Protein AF-A0A946LYY3-F1 (afdb_monomer_lite)

Structure (mmCIF, N/CA/C/O backbone):
data_AF-A0A946LYY3-F1
#
_entry.id   AF-A0A946LYY3-F1
#
loop_
_atom_site.group_PDB
_atom_site.id
_atom_site.type_symbol
_atom_site.label_atom_id
_atom_site.label_alt_id
_atom_site.label_comp_id
_atom_site.label_asym_id
_atom_site.label_entity_id
_atom_site.label_seq_id
_atom_site.pdbx_PDB_ins_code
_atom_site.Cartn_x
_atom_site.Cartn_y
_atom_site.Cartn_z
_atom_site.occupancy
_atom_site.B_iso_or_equiv
_atom_site.auth_seq_id
_atom_site.auth_comp_id
_atom_site.auth_asym_id
_atom_site.auth_atom_id
_atom_site.pdbx_PDB_model_num
ATOM 1 N N . MET A 1 1 ? -11.718 39.960 28.457 1.00 35.47 1 MET A N 1
ATOM 2 C CA . MET A 1 1 ? -10.840 38.886 27.945 1.00 35.47 1 MET A CA 1
ATOM 3 C C . MET A 1 1 ? -11.657 38.067 26.953 1.00 35.47 1 MET A C 1
ATOM 5 O O . MET A 1 1 ? -12.618 37.454 27.404 1.00 35.47 1 MET A O 1
ATOM 9 N N . PRO A 1 2 ? -11.394 38.103 25.635 1.00 40.66 2 PRO A N 1
ATOM 10 C CA . PRO A 1 2 ? -12.089 37.220 24.706 1.00 40.66 2 PRO A CA 1
ATOM 11 C C . PRO A 1 2 ? -11.554 35.793 24.879 1.00 40.66 2 PRO A C 1
ATOM 13 O O . PRO A 1 2 ? -10.345 35.583 24.965 1.00 40.66 2 PRO A O 1
ATOM 16 N N . SER A 1 3 ? -12.460 34.823 24.984 1.00 42.62 3 SER A N 1
ATOM 17 C CA . SER A 1 3 ? -12.151 33.397 25.089 1.00 42.62 3 SER A CA 1
ATOM 18 C C . SER A 1 3 ? -11.377 32.931 23.855 1.00 42.62 3 SER A C 1
ATOM 20 O O . SER A 1 3 ? -11.867 33.099 22.736 1.00 42.62 3 SER A O 1
ATOM 22 N N . LEU A 1 4 ? -10.198 32.330 24.043 1.00 40.69 4 LEU A N 1
ATOM 23 C CA . LEU A 1 4 ? -9.495 31.641 22.962 1.00 40.69 4 LEU A CA 1
ATOM 24 C C . LEU A 1 4 ? -10.412 30.546 22.406 1.00 40.69 4 LEU A C 1
ATOM 26 O O . LEU A 1 4 ? -10.689 29.556 23.083 1.00 40.69 4 LEU A O 1
ATOM 30 N N . ALA A 1 5 ? -10.872 30.723 21.168 1.00 47.53 5 ALA A N 1
ATOM 31 C CA . ALA A 1 5 ? -11.429 29.634 20.389 1.00 47.53 5 ALA A CA 1
ATOM 32 C C . ALA A 1 5 ? -10.363 28.535 20.329 1.00 47.53 5 ALA A C 1
ATOM 34 O O . ALA A 1 5 ? -9.236 28.786 19.903 1.00 47.53 5 ALA A O 1
ATOM 35 N N . PHE A 1 6 ? -10.701 27.340 20.808 1.00 46.25 6 PHE A N 1
ATOM 36 C CA . PHE A 1 6 ? -9.861 26.157 20.689 1.00 46.25 6 PHE A CA 1
ATOM 37 C C . PHE A 1 6 ? -9.668 25.870 19.195 1.00 46.25 6 PHE A C 1
ATOM 39 O O . PHE A 1 6 ? -10.502 25.235 18.548 1.00 46.25 6 PHE A O 1
ATOM 46 N N . VAL A 1 7 ? -8.602 26.430 18.620 1.00 49.84 7 VAL A N 1
ATOM 47 C CA . VAL A 1 7 ? -8.178 26.190 17.244 1.00 49.84 7 VAL A CA 1
ATOM 48 C C . VAL A 1 7 ? -7.959 24.687 17.148 1.00 49.84 7 VAL A C 1
ATOM 50 O O . VAL A 1 7 ? -7.068 24.155 17.812 1.00 49.84 7 VAL A O 1
ATOM 53 N N . ARG A 1 8 ? -8.790 23.973 16.375 1.00 50.44 8 ARG A N 1
ATOM 54 C CA . ARG A 1 8 ? -8.511 22.563 16.072 1.00 50.44 8 ARG A CA 1
ATOM 55 C C . ARG A 1 8 ? -7.070 22.512 15.551 1.00 50.44 8 ARG A C 1
ATOM 57 O O . ARG A 1 8 ? -6.785 23.225 14.589 1.00 50.44 8 ARG A O 1
ATOM 64 N N . PRO A 1 9 ? -6.166 21.721 16.152 1.00 71.81 9 PRO A N 1
ATOM 65 C CA . PRO A 1 9 ? -4.792 21.649 15.678 1.00 71.81 9 PRO A CA 1
ATOM 66 C C . PRO A 1 9 ? -4.789 21.330 14.180 1.00 71.81 9 PRO A C 1
ATOM 68 O O . PRO A 1 9 ? -5.524 20.437 13.757 1.00 71.81 9 PRO A O 1
ATOM 71 N N . THR A 1 10 ? -3.983 22.033 13.379 1.00 73.88 10 THR A N 1
ATOM 72 C CA . THR A 1 10 ? -3.955 21.926 11.905 1.00 73.88 10 THR A CA 1
ATOM 73 C C . THR A 1 10 ? -3.932 20.473 11.413 1.00 73.88 10 THR A C 1
ATOM 75 O O . THR A 1 10 ? -4.631 20.118 10.469 1.00 73.88 10 THR A O 1
ATOM 78 N N . ARG A 1 11 ? -3.208 19.595 12.121 1.00 71.44 11 ARG A N 1
ATOM 79 C CA . ARG A 1 11 ? -3.142 18.149 11.855 1.00 71.44 11 ARG A CA 1
ATOM 80 C C . ARG A 1 11 ? -4.513 17.458 11.903 1.00 71.44 11 ARG A C 1
ATOM 82 O O . ARG A 1 11 ? -4.824 16.671 11.018 1.00 71.44 11 ARG A O 1
ATOM 89 N N . ARG A 1 12 ? -5.34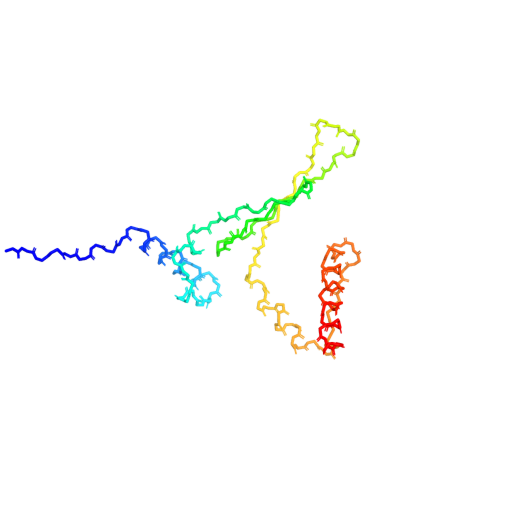7 17.768 12.897 1.00 78.12 12 ARG A N 1
ATOM 90 C CA . ARG A 1 12 ? -6.685 17.172 13.055 1.00 78.12 12 ARG A CA 1
ATOM 91 C C . ARG A 1 12 ? -7.631 17.609 11.939 1.00 78.12 12 ARG A C 1
ATOM 93 O O . ARG A 1 12 ? -8.433 16.810 11.471 1.00 78.12 12 ARG A O 1
ATOM 100 N N . TYR A 1 13 ? -7.532 18.867 11.510 1.00 80.56 13 TYR A N 1
ATOM 101 C CA . TYR A 1 13 ? -8.321 19.378 10.388 1.00 80.56 13 TYR A CA 1
ATOM 102 C C . TYR A 1 13 ? -7.994 18.629 9.089 1.00 80.56 13 TYR A C 1
ATOM 104 O O . TYR A 1 13 ? -8.900 18.108 8.449 1.00 80.56 13 TYR A O 1
ATOM 112 N N . ILE A 1 14 ? -6.704 18.487 8.762 1.00 80.19 14 ILE A N 1
ATOM 113 C CA . ILE A 1 14 ? -6.265 17.766 7.557 1.00 80.19 14 ILE A CA 1
ATOM 114 C C . ILE A 1 14 ? -6.676 16.287 7.628 1.00 80.19 14 ILE A C 1
ATOM 116 O O . ILE A 1 14 ? -7.175 15.748 6.644 1.00 80.19 14 ILE A O 1
ATOM 120 N N . ALA A 1 15 ? -6.530 15.635 8.789 1.00 83.06 15 ALA A N 1
ATOM 121 C CA . ALA A 1 15 ? -6.949 14.242 8.962 1.00 83.06 15 ALA A CA 1
ATOM 122 C C . ALA A 1 15 ? -8.453 14.069 8.704 1.00 83.06 15 ALA A C 1
ATOM 124 O O . ALA A 1 15 ? -8.856 13.109 8.050 1.00 83.06 15 ALA A O 1
ATOM 125 N N . GLN A 1 16 ? -9.273 15.022 9.158 1.00 85.06 16 GLN A N 1
ATOM 126 C CA . GLN A 1 16 ? -10.708 15.003 8.896 1.00 85.06 16 GLN A CA 1
ATOM 127 C C . GLN A 1 16 ? -11.024 15.152 7.406 1.00 85.06 16 GLN A C 1
ATOM 129 O O . GLN A 1 16 ? -11.806 14.369 6.883 1.00 85.06 16 GLN A O 1
ATOM 134 N N . THR A 1 17 ? -10.361 16.073 6.702 1.00 84.94 17 THR A N 1
ATOM 135 C CA . THR A 1 17 ? -10.520 16.215 5.247 1.00 84.94 17 THR A CA 1
ATOM 136 C C . THR A 1 17 ? -10.190 14.916 4.508 1.00 84.94 17 THR A C 1
ATOM 138 O O . THR A 1 17 ? -10.897 14.545 3.575 1.00 84.94 17 THR A O 1
ATOM 141 N N . VAL A 1 18 ? -9.148 14.189 4.930 1.00 82.88 18 VAL A N 1
ATOM 142 C CA . VAL A 1 18 ? -8.813 12.885 4.334 1.00 82.88 18 VAL A CA 1
ATOM 143 C C . VAL A 1 18 ? -9.896 11.840 4.621 1.00 82.88 18 VAL A C 1
ATOM 145 O O . VAL A 1 18 ? -10.284 11.121 3.703 1.00 82.88 18 VAL A O 1
ATOM 148 N N . ARG A 1 19 ? -10.428 11.776 5.851 1.00 86.00 19 ARG A N 1
ATOM 149 C CA . ARG A 1 19 ? -11.555 10.882 6.185 1.00 86.00 19 ARG A CA 1
ATOM 150 C C . ARG A 1 19 ? -12.769 11.165 5.315 1.00 86.00 19 ARG A C 1
ATOM 152 O O . ARG A 1 19 ? -13.350 10.228 4.780 1.00 86.00 19 ARG A O 1
ATOM 159 N N . ASP A 1 20 ? -13.135 12.433 5.175 1.00 87.44 20 ASP A N 1
ATOM 160 C CA . ASP A 1 20 ? -14.318 12.846 4.423 1.00 87.44 20 ASP A CA 1
ATOM 161 C C . ASP A 1 20 ? -14.154 12.520 2.926 1.00 87.44 20 ASP A C 1
ATOM 163 O O . ASP A 1 20 ? -15.074 11.988 2.308 1.00 87.44 20 ASP A O 1
ATOM 167 N N . ASN A 1 21 ? -12.958 12.730 2.363 1.00 83.69 21 ASN A N 1
ATOM 168 C CA . ASN A 1 21 ? -12.647 12.371 0.975 1.00 83.69 21 ASN A CA 1
ATOM 169 C C . ASN A 1 21 ? -12.668 10.858 0.720 1.00 83.69 21 ASN A C 1
ATOM 171 O O . ASN A 1 21 ? -13.169 10.427 -0.318 1.00 83.69 21 ASN A O 1
ATOM 175 N N . LEU A 1 22 ? -12.122 10.054 1.639 1.00 79.38 22 LEU A N 1
ATOM 176 C CA . LEU A 1 22 ? -12.128 8.593 1.515 1.00 79.38 22 LEU A CA 1
ATOM 177 C C . LEU A 1 22 ? -13.539 8.028 1.710 1.00 79.38 22 LEU A C 1
ATOM 179 O O . LEU A 1 22 ? -13.967 7.208 0.904 1.00 79.38 22 LEU A O 1
ATOM 183 N N . ARG A 1 23 ? -14.294 8.534 2.699 1.00 83.50 23 ARG A N 1
ATOM 184 C CA . ARG A 1 23 ? -15.730 8.246 2.874 1.00 83.50 23 ARG A CA 1
ATOM 185 C C . ARG A 1 23 ? -16.508 8.526 1.592 1.00 83.50 23 ARG A C 1
ATOM 187 O O . ARG A 1 23 ? -17.345 7.720 1.209 1.00 83.50 23 ARG A O 1
ATOM 194 N N . ALA A 1 24 ? -16.230 9.648 0.928 1.00 82.69 24 ALA A N 1
ATOM 195 C CA . ALA A 1 24 ? -16.887 10.004 -0.325 1.00 82.69 24 ALA A CA 1
ATOM 196 C C . ALA A 1 24 ? -16.498 9.087 -1.500 1.00 82.69 24 ALA A C 1
ATOM 198 O O . ALA A 1 24 ? -17.340 8.838 -2.356 1.00 82.69 24 ALA A O 1
ATOM 199 N N . HIS A 1 25 ? -15.258 8.586 -1.543 1.00 74.62 25 HIS A N 1
ATOM 200 C CA . HIS A 1 25 ? -14.790 7.697 -2.615 1.00 74.62 25 HIS A CA 1
ATOM 201 C C . HIS A 1 25 ? -15.319 6.267 -2.482 1.00 74.62 25 HIS A C 1
ATOM 203 O O . HIS A 1 25 ? -15.814 5.710 -3.453 1.00 74.62 25 HIS A O 1
ATOM 209 N N . ASN A 1 26 ? -15.243 5.674 -1.288 1.00 74.19 26 ASN A N 1
ATOM 210 C CA . ASN A 1 26 ? -15.504 4.240 -1.109 1.00 74.19 26 ASN A CA 1
ATOM 211 C C . ASN A 1 26 ? -16.609 3.906 -0.095 1.00 74.19 26 ASN A C 1
ATOM 213 O O . ASN A 1 26 ? -16.905 2.735 0.126 1.00 74.19 26 ASN A O 1
ATOM 217 N N . GLY A 1 27 ? -17.227 4.910 0.534 1.00 78.56 27 GLY A N 1
ATOM 218 C CA . GLY A 1 27 ? -18.362 4.725 1.442 1.00 78.56 27 GLY A CA 1
ATOM 219 C C . GLY A 1 27 ? -18.026 4.141 2.819 1.00 78.56 27 GLY A C 1
ATOM 220 O O . GLY A 1 27 ? -18.943 3.878 3.597 1.00 78.56 27 GLY A O 1
ATOM 221 N N . HIS A 1 28 ? -16.751 3.929 3.160 1.00 79.69 28 HIS A N 1
ATOM 222 C CA . HIS A 1 28 ? -16.364 3.318 4.435 1.00 79.69 28 HIS A CA 1
ATOM 223 C C . HIS A 1 28 ? -16.194 4.330 5.572 1.00 79.69 28 HIS A C 1
ATOM 225 O O . HIS A 1 28 ? -15.760 5.463 5.371 1.00 79.69 28 HIS A O 1
ATOM 231 N N . ASP A 1 29 ? -16.496 3.904 6.804 1.00 82.69 29 ASP A N 1
ATOM 232 C CA . ASP A 1 29 ? -16.313 4.736 7.993 1.00 82.69 29 ASP A CA 1
ATOM 233 C C . ASP A 1 29 ? -14.869 4.693 8.520 1.00 82.69 29 ASP A C 1
ATOM 235 O O . ASP A 1 29 ? -14.346 3.639 8.895 1.00 82.69 29 ASP A O 1
ATOM 239 N N . TYR A 1 30 ? -14.255 5.876 8.605 1.00 82.31 30 TYR A N 1
ATOM 240 C CA . TYR A 1 30 ? -12.889 6.075 9.073 1.00 82.31 30 TYR A CA 1
ATOM 241 C C . TYR A 1 30 ? -12.772 6.736 10.460 1.00 82.31 30 TYR A C 1
ATOM 243 O O . TYR A 1 30 ? -11.669 7.112 10.863 1.00 82.31 30 TYR A O 1
ATOM 251 N N . GLU A 1 31 ? -13.871 6.885 11.213 1.00 83.88 31 GLU A N 1
ATOM 252 C CA . GLU A 1 31 ? -13.859 7.616 12.497 1.00 83.88 31 GLU A CA 1
ATOM 253 C C . GLU A 1 31 ? -12.962 6.954 13.549 1.00 83.88 31 GLU A C 1
ATOM 255 O O . GLU A 1 31 ? -12.291 7.629 14.326 1.00 83.88 31 GLU A O 1
ATOM 260 N N . LYS A 1 32 ? -12.923 5.618 13.546 1.00 82.94 32 LYS A N 1
ATOM 261 C CA . LYS A 1 32 ? -12.157 4.824 14.514 1.00 82.94 32 LYS A CA 1
ATOM 262 C C . LYS A 1 32 ? -10.639 4.864 14.300 1.00 82.94 32 LYS A C 1
ATOM 264 O O . LYS A 1 32 ? -9.906 4.437 15.187 1.00 82.94 32 LYS A O 1
ATOM 269 N N . TYR A 1 33 ? -10.168 5.321 13.138 1.00 80.75 33 TYR A N 1
ATOM 270 C CA . TYR A 1 33 ? -8.741 5.335 12.807 1.00 80.75 33 TYR A CA 1
ATOM 271 C C . TYR A 1 33 ? -8.079 6.619 13.296 1.00 80.75 33 TYR A C 1
ATOM 273 O O . TYR A 1 33 ? -8.666 7.706 13.264 1.00 80.75 33 TYR A O 1
ATOM 281 N N . SER A 1 34 ? -6.831 6.508 13.741 1.00 82.44 34 SER A N 1
ATOM 282 C CA . SER A 1 34 ? -6.099 7.626 14.328 1.00 82.44 34 SER A CA 1
ATOM 283 C C . SER A 1 34 ? -5.776 8.716 13.300 1.00 82.44 34 SER A C 1
ATOM 285 O O . SER A 1 34 ? -5.581 8.455 12.113 1.00 82.44 34 SER A O 1
ATOM 287 N N . ASP A 1 35 ? -5.625 9.965 13.759 1.00 81.56 35 ASP A N 1
ATOM 288 C CA . ASP A 1 35 ? -5.180 11.074 12.895 1.00 81.56 35 ASP A CA 1
ATOM 289 C C . ASP A 1 35 ? -3.797 10.800 12.266 1.00 81.56 35 ASP A C 1
ATOM 291 O O . ASP A 1 35 ? -3.447 11.396 11.252 1.00 81.56 35 ASP A O 1
ATOM 295 N N . ALA A 1 36 ? -2.985 9.918 12.861 1.00 77.00 36 ALA A N 1
ATOM 296 C CA . ALA A 1 36 ? -1.705 9.507 12.298 1.00 77.00 36 ALA A CA 1
ATOM 297 C C . ALA A 1 36 ? -1.851 8.515 11.141 1.00 77.00 36 ALA A C 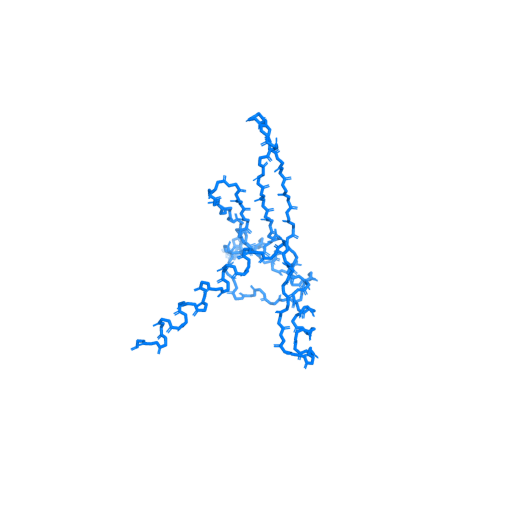1
ATOM 299 O O . ALA A 1 36 ? -1.131 8.662 10.162 1.00 77.00 36 ALA A O 1
ATOM 300 N N . GLU A 1 37 ? -2.788 7.571 11.207 1.00 73.56 37 GLU A N 1
ATOM 301 C CA . GLU A 1 37 ? -3.055 6.613 10.122 1.00 73.56 37 GLU A CA 1
ATOM 302 C C . GLU A 1 37 ? -3.749 7.269 8.924 1.00 73.56 37 GLU A C 1
ATOM 304 O O . GLU A 1 37 ? -3.493 6.896 7.781 1.00 73.56 37 GLU A O 1
ATOM 309 N N . MET A 1 38 ? -4.585 8.285 9.170 1.00 81.31 38 MET A N 1
ATOM 310 C CA . MET A 1 38 ? -5.242 9.039 8.095 1.00 81.31 38 MET A CA 1
ATOM 311 C C . MET A 1 38 ? -4.271 9.914 7.300 1.00 81.31 38 MET A C 1
ATOM 313 O O . MET A 1 38 ? -4.514 10.207 6.135 1.00 81.31 38 MET A O 1
ATOM 317 N N . LEU A 1 39 ? -3.185 10.363 7.930 1.00 74.19 39 LEU A N 1
ATOM 318 C CA . LEU A 1 39 ? -2.207 11.268 7.318 1.00 74.19 39 LEU A CA 1
ATOM 319 C C . LEU A 1 39 ? -0.922 10.564 6.892 1.00 74.19 39 LEU A C 1
ATOM 321 O O . LEU A 1 39 ? -0.215 11.039 6.005 1.00 74.19 39 LEU A O 1
ATOM 325 N N . GLY A 1 40 ? -0.579 9.483 7.582 1.00 66.31 40 GLY A N 1
ATOM 326 C CA . GLY A 1 40 ? 0.664 8.762 7.410 1.00 66.31 40 GLY A CA 1
ATOM 327 C C . GLY A 1 40 ? 0.602 7.851 6.199 1.00 66.31 40 GLY A C 1
ATOM 328 O O . GLY A 1 40 ? -0.319 7.052 6.045 1.00 66.31 40 GLY A O 1
ATOM 329 N N . SER A 1 41 ? 1.637 7.940 5.373 1.00 65.50 41 SER A N 1
ATOM 330 C CA . SER A 1 41 ? 1.979 6.883 4.438 1.00 65.50 41 SER A CA 1
ATOM 331 C C . SER A 1 41 ? 3.376 6.393 4.797 1.00 65.50 41 SER A C 1
ATOM 333 O O . SER A 1 41 ? 4.329 7.173 4.799 1.00 65.50 41 SER A O 1
ATOM 335 N N . ILE A 1 42 ? 3.481 5.131 5.201 1.00 69.56 42 ILE A N 1
ATOM 336 C CA . ILE A 1 42 ? 4.732 4.506 5.633 1.00 69.56 42 ILE A CA 1
ATOM 337 C C . ILE A 1 42 ? 5.208 3.612 4.498 1.00 69.56 42 ILE A C 1
ATOM 339 O O . ILE A 1 42 ? 4.491 2.712 4.074 1.00 69.56 42 ILE A O 1
ATOM 343 N N . LEU A 1 43 ? 6.422 3.846 4.006 1.00 73.75 43 LEU A N 1
ATOM 344 C CA . LEU A 1 43 ? 7.031 2.983 3.003 1.00 73.75 43 LEU A CA 1
ATOM 345 C C . LEU A 1 43 ? 7.753 1.825 3.696 1.00 73.75 43 LEU A C 1
ATOM 347 O O . LEU A 1 43 ? 8.780 2.025 4.346 1.00 73.75 43 LEU A O 1
ATOM 351 N N . TYR A 1 44 ? 7.233 0.615 3.531 1.00 75.88 44 TYR A N 1
ATOM 352 C CA . TYR A 1 44 ? 7.906 -0.604 3.955 1.00 75.88 44 TYR A CA 1
ATOM 353 C C . TYR A 1 44 ? 8.762 -1.120 2.806 1.00 75.88 44 TYR A C 1
ATOM 355 O O . TYR A 1 44 ? 8.246 -1.405 1.726 1.00 75.88 44 TYR A O 1
ATOM 363 N N . ASN A 1 45 ? 10.067 -1.240 3.041 1.00 78.69 45 ASN A N 1
ATOM 364 C CA . ASN A 1 45 ? 11.005 -1.814 2.084 1.00 78.69 45 ASN A CA 1
ATOM 365 C C . ASN A 1 45 ? 11.311 -3.253 2.487 1.00 78.69 45 ASN A C 1
ATOM 367 O O . ASN A 1 45 ? 11.806 -3.505 3.586 1.00 78.69 45 ASN A O 1
ATOM 371 N N . LEU A 1 46 ? 11.033 -4.182 1.581 1.00 76.75 46 LEU A N 1
ATOM 372 C CA . LEU A 1 46 ? 11.401 -5.579 1.698 1.00 76.75 46 LEU A CA 1
ATOM 373 C C . LEU A 1 46 ? 12.507 -5.865 0.680 1.00 76.75 46 LEU A C 1
ATOM 375 O O . LEU A 1 46 ? 12.297 -5.874 -0.536 1.00 76.75 46 LEU A O 1
ATOM 379 N N . PHE A 1 47 ? 13.711 -6.087 1.197 1.00 73.44 47 PHE A N 1
ATOM 380 C CA . PHE A 1 47 ? 14.842 -6.538 0.395 1.00 73.44 47 PHE A CA 1
ATOM 381 C C . PHE A 1 47 ? 14.482 -7.860 -0.316 1.00 73.44 47 PHE A C 1
ATOM 383 O O . PHE A 1 47 ? 13.883 -8.742 0.295 1.00 73.44 47 PHE A O 1
ATOM 390 N N . LEU A 1 48 ? 14.805 -8.066 -1.600 1.00 58.97 48 LEU A N 1
ATOM 391 C CA . LEU A 1 48 ? 15.695 -7.275 -2.470 1.00 58.97 48 LEU A CA 1
ATOM 392 C C . LEU A 1 48 ? 15.044 -6.150 -3.275 1.00 58.97 48 LEU A C 1
ATOM 394 O O . LEU A 1 48 ? 15.717 -5.169 -3.549 1.00 58.97 48 LEU A O 1
ATOM 398 N N . ASN A 1 49 ? 13.782 -6.281 -3.676 1.00 78.88 49 ASN A N 1
ATOM 399 C CA . ASN A 1 49 ? 13.234 -5.455 -4.752 1.00 78.88 49 ASN A CA 1
ATOM 400 C C . ASN A 1 49 ? 11.735 -5.161 -4.596 1.00 78.88 49 ASN A C 1
ATOM 402 O O . ASN A 1 49 ? 11.007 -5.125 -5.590 1.00 78.88 49 ASN A O 1
ATOM 406 N N . PHE A 1 50 ? 11.237 -5.011 -3.373 1.00 78.00 50 PHE A N 1
ATOM 407 C CA . PHE A 1 50 ? 9.812 -4.812 -3.133 1.00 78.00 50 PHE A CA 1
ATOM 408 C C . PHE A 1 50 ? 9.585 -3.706 -2.109 1.00 78.00 50 PHE A C 1
ATOM 410 O O . PHE A 1 50 ? 10.150 -3.742 -1.019 1.00 78.00 50 PHE A O 1
ATOM 417 N N . SER A 1 51 ? 8.726 -2.747 -2.440 1.00 80.12 51 SER A N 1
ATOM 418 C CA . SER A 1 51 ? 8.320 -1.700 -1.506 1.00 80.12 51 SER A CA 1
ATOM 419 C C . SER A 1 51 ? 6.814 -1.515 -1.536 1.00 80.12 51 SER A C 1
ATOM 421 O O . SER A 1 51 ? 6.214 -1.421 -2.603 1.00 80.12 51 SER A O 1
ATOM 423 N N . VAL A 1 52 ? 6.198 -1.419 -0.365 1.00 80.75 52 VAL A N 1
ATOM 424 C CA . VAL A 1 52 ? 4.759 -1.188 -0.230 1.00 80.75 52 VAL A CA 1
ATOM 425 C C . VAL A 1 52 ? 4.505 0.042 0.624 1.00 80.75 52 VAL A C 1
ATOM 427 O O . VAL A 1 52 ? 5.091 0.209 1.694 1.00 80.75 52 VAL A O 1
ATOM 430 N N . TRP A 1 53 ? 3.627 0.917 0.145 1.00 73.81 53 TRP A N 1
ATOM 431 C CA . TRP A 1 53 ? 3.123 2.034 0.933 1.00 73.81 53 TRP A CA 1
ATOM 432 C C . TRP A 1 53 ? 1.984 1.557 1.825 1.00 73.81 53 TRP A C 1
ATOM 434 O O . TRP A 1 53 ? 0.883 1.316 1.343 1.00 73.81 53 TRP A O 1
ATOM 444 N N . GLY A 1 54 ? 2.229 1.455 3.126 1.00 69.50 54 GLY A N 1
ATOM 445 C CA . GLY A 1 54 ? 1.172 1.325 4.121 1.00 69.50 54 GLY A CA 1
ATOM 446 C C . GLY A 1 54 ? 0.504 2.672 4.397 1.00 69.50 54 GLY A C 1
ATOM 447 O O . GLY A 1 54 ? 1.157 3.714 4.385 1.00 69.50 54 GLY A O 1
ATOM 448 N N . GLY A 1 55 ? -0.801 2.656 4.648 1.00 68.75 55 GLY A N 1
ATOM 449 C CA . GLY A 1 55 ? -1.599 3.844 4.951 1.00 68.75 55 GLY A CA 1
ATOM 450 C C . GLY A 1 55 ? -3.014 3.732 4.389 1.00 68.75 55 GLY A C 1
ATOM 451 O O . GLY A 1 55 ? -3.305 2.831 3.609 1.00 68.75 55 GLY A O 1
ATOM 452 N N . MET A 1 56 ? -3.888 4.659 4.787 1.00 67.31 56 MET A N 1
ATOM 453 C CA . MET A 1 56 ? -5.305 4.683 4.374 1.00 67.31 56 MET A CA 1
ATOM 454 C C . MET A 1 56 ? -5.536 5.386 3.025 1.00 67.31 56 MET A C 1
ATOM 456 O O . MET A 1 56 ? -6.648 5.419 2.509 1.00 67.31 56 MET A O 1
ATOM 460 N N . THR A 1 57 ? -4.482 5.974 2.464 1.00 64.00 57 THR A N 1
ATOM 461 C CA . THR A 1 57 ? -4.456 6.559 1.119 1.00 64.00 57 THR A CA 1
ATOM 462 C C . THR A 1 57 ? -3.992 5.503 0.108 1.00 64.00 57 THR A C 1
ATOM 464 O O . THR A 1 57 ? -3.471 4.473 0.533 1.00 64.00 57 THR A O 1
ATOM 467 N N . PRO A 1 58 ? -4.178 5.704 -1.213 1.00 65.00 58 PRO A N 1
ATOM 468 C CA . PRO A 1 58 ? -4.053 4.629 -2.194 1.00 65.00 58 PRO A CA 1
ATOM 469 C C . PRO A 1 58 ? -2.725 3.874 -2.071 1.00 65.00 58 PRO A C 1
ATOM 471 O O . PRO A 1 58 ? -1.655 4.420 -2.366 1.00 65.00 58 PRO A O 1
ATOM 474 N N . THR A 1 59 ? -2.807 2.616 -1.635 1.00 67.88 59 THR A N 1
ATOM 475 C CA . THR A 1 59 ? -1.657 1.744 -1.402 1.00 67.88 59 THR A CA 1
ATOM 476 C C . THR A 1 59 ? -0.980 1.474 -2.738 1.00 67.88 59 THR A C 1
ATOM 478 O O . THR A 1 59 ? -1.547 0.857 -3.641 1.00 67.8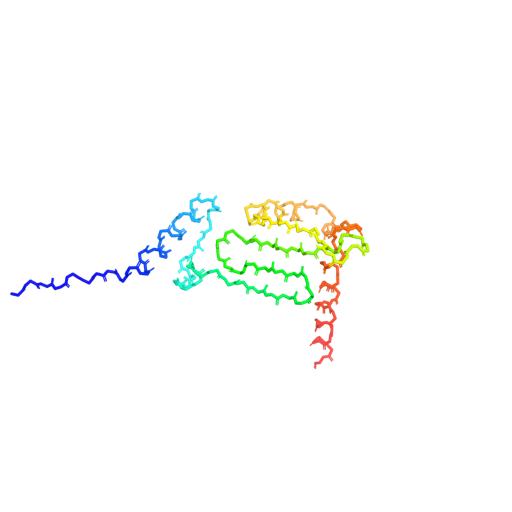8 59 THR A O 1
ATOM 481 N N . ARG A 1 60 ? 0.246 1.977 -2.884 1.00 77.50 60 ARG A N 1
ATOM 482 C CA . ARG A 1 60 ? 1.098 1.690 -4.037 1.00 77.50 60 ARG A CA 1
ATOM 483 C C . ARG A 1 60 ? 2.074 0.587 -3.678 1.00 77.50 60 ARG A C 1
ATOM 485 O O . ARG A 1 60 ? 2.659 0.598 -2.595 1.00 77.50 60 ARG A O 1
ATOM 492 N N . VAL A 1 61 ? 2.278 -0.324 -4.613 1.00 82.50 61 VAL A N 1
ATOM 493 C CA . VAL A 1 61 ? 3.298 -1.361 -4.523 1.00 82.50 61 VAL A CA 1
ATOM 494 C C . VAL A 1 61 ? 4.296 -1.138 -5.643 1.00 82.50 61 VAL A C 1
ATOM 496 O O . VAL A 1 61 ? 3.919 -0.974 -6.802 1.00 82.50 61 VAL A O 1
ATOM 499 N N . TYR A 1 62 ? 5.571 -1.133 -5.289 1.00 85.56 62 TYR A N 1
ATOM 500 C CA . TYR A 1 62 ? 6.684 -1.055 -6.216 1.00 85.56 62 TYR A CA 1
ATOM 501 C C . TYR A 1 62 ? 7.439 -2.371 -6.212 1.00 85.56 62 TYR A C 1
ATOM 503 O O . TYR A 1 62 ? 7.736 -2.925 -5.150 1.00 85.56 62 TYR A O 1
ATOM 511 N N . ARG A 1 63 ? 7.780 -2.851 -7.406 1.00 87.75 63 ARG A N 1
ATOM 512 C CA . ARG A 1 63 ? 8.641 -4.015 -7.577 1.00 87.75 63 ARG A CA 1
ATOM 513 C C . ARG A 1 63 ? 9.715 -3.723 -8.60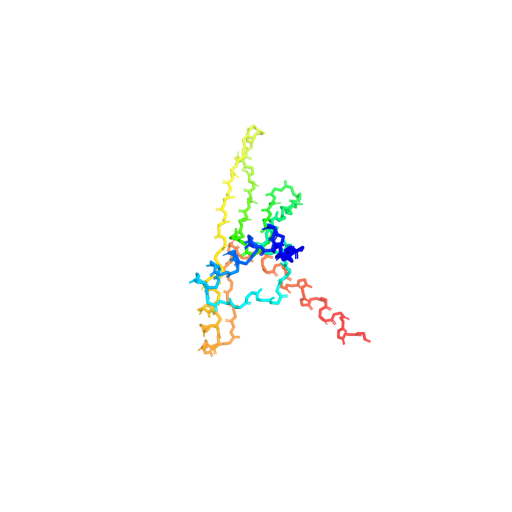9 1.00 87.75 63 ARG A C 1
ATOM 515 O O . ARG A 1 63 ? 9.400 -3.285 -9.711 1.00 87.75 63 ARG A O 1
ATOM 522 N N . TRP A 1 64 ? 10.965 -4.019 -8.276 1.00 87.44 64 TRP A N 1
ATOM 523 C CA . TRP A 1 64 ? 12.076 -3.961 -9.224 1.00 87.44 64 TRP A CA 1
ATOM 524 C C . TRP A 1 64 ? 12.427 -5.374 -9.697 1.00 87.44 64 TRP A C 1
ATOM 526 O O . TRP A 1 64 ? 12.563 -6.316 -8.917 1.00 87.44 64 TRP A O 1
ATOM 536 N N . ARG A 1 65 ? 12.546 -5.567 -11.004 1.00 88.44 65 ARG A N 1
ATOM 537 C CA . ARG A 1 65 ? 12.948 -6.846 -11.592 1.00 88.44 65 ARG A CA 1
ATOM 538 C C . ARG A 1 65 ? 14.247 -6.656 -12.359 1.00 88.44 65 ARG A C 1
ATOM 540 O O . ARG A 1 65 ? 14.373 -5.650 -13.054 1.00 88.44 65 ARG A O 1
ATOM 547 N N . PRO A 1 66 ? 15.186 -7.611 -12.297 1.00 88.62 66 PRO A N 1
ATOM 548 C CA . PRO A 1 66 ? 16.348 -7.592 -13.175 1.00 88.62 66 PRO A CA 1
ATOM 549 C C . PRO A 1 66 ? 15.925 -7.504 -14.646 1.00 88.62 66 PRO A C 1
ATOM 551 O O . PRO A 1 66 ? 15.007 -8.217 -15.068 1.00 88.62 66 PRO A O 1
ATOM 554 N N . ASN A 1 67 ? 16.598 -6.658 -15.427 1.00 88.56 67 ASN A N 1
ATOM 555 C CA . ASN A 1 67 ? 16.401 -6.596 -16.872 1.00 88.56 67 ASN A CA 1
ATOM 556 C C . ASN A 1 67 ? 17.304 -7.626 -17.573 1.00 88.56 67 ASN A C 1
ATOM 558 O O . ASN A 1 67 ? 18.339 -7.318 -18.164 1.00 88.56 67 ASN A O 1
ATOM 562 N N . GLY A 1 68 ? 16.945 -8.903 -17.440 1.00 87.94 68 GLY A N 1
ATOM 563 C CA . GLY A 1 68 ? 17.775 -9.999 -17.937 1.00 87.94 68 GLY A CA 1
ATOM 564 C C . GLY A 1 68 ? 19.116 -10.077 -17.199 1.00 87.94 68 GLY A C 1
ATOM 565 O O . GLY A 1 68 ? 19.141 -10.232 -15.980 1.00 87.94 68 GLY A O 1
ATOM 566 N N . ARG A 1 69 ? 20.228 -10.027 -17.945 1.00 89.00 69 ARG A N 1
ATOM 567 C CA . ARG A 1 69 ? 21.603 -10.051 -17.402 1.00 89.00 69 ARG A CA 1
ATOM 568 C C . ARG A 1 69 ? 22.267 -8.674 -17.375 1.00 89.00 69 ARG A C 1
ATOM 570 O O . ARG A 1 69 ? 23.449 -8.596 -17.050 1.00 89.00 69 ARG A O 1
ATOM 577 N N . ASP A 1 70 ? 21.544 -7.631 -17.765 1.00 91.81 70 ASP A N 1
ATOM 578 C CA . ASP A 1 70 ? 22.053 -6.271 -17.697 1.00 91.81 70 ASP A CA 1
ATOM 579 C C . ASP A 1 70 ? 22.124 -5.836 -16.229 1.00 91.81 70 ASP A C 1
ATOM 581 O O . ASP A 1 70 ? 21.118 -5.845 -15.519 1.00 91.81 70 ASP A O 1
ATOM 585 N N . VAL A 1 71 ? 23.333 -5.528 -15.763 1.00 88.38 71 VAL A N 1
ATOM 586 C CA . VAL A 1 71 ? 23.590 -5.109 -14.378 1.00 88.38 71 VAL A CA 1
ATOM 587 C C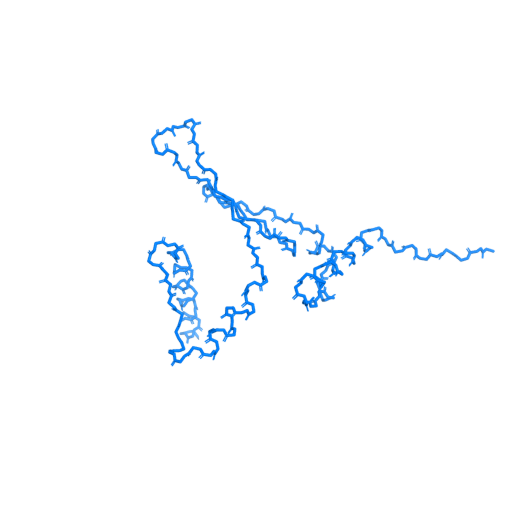 . VAL A 1 71 ? 23.322 -3.621 -14.170 1.00 88.38 71 VAL A C 1
ATOM 589 O O . VAL A 1 71 ? 23.177 -3.192 -13.027 1.00 88.38 71 VAL A O 1
ATOM 592 N N . ASP A 1 72 ? 23.216 -2.857 -15.259 1.00 92.81 72 ASP A N 1
ATOM 593 C CA . ASP A 1 72 ? 23.023 -1.411 -15.231 1.00 92.81 72 ASP A CA 1
ATOM 594 C C . ASP A 1 72 ? 21.538 -1.018 -15.337 1.00 92.81 72 ASP A C 1
ATOM 596 O O . ASP A 1 72 ? 21.204 0.168 -15.271 1.00 92.81 72 ASP A O 1
ATOM 600 N N . SER A 1 73 ? 20.617 -1.986 -15.472 1.00 91.56 73 SER A N 1
ATOM 601 C CA . SER A 1 73 ? 19.184 -1.696 -15.588 1.00 91.56 73 SER A CA 1
ATOM 602 C C . SER A 1 73 ? 18.249 -2.680 -14.870 1.00 91.56 73 SER A C 1
ATOM 604 O O . SER A 1 73 ? 18.526 -3.863 -14.671 1.00 91.56 73 SER A O 1
ATOM 606 N N . ALA A 1 74 ? 17.082 -2.163 -14.477 1.00 89.31 74 ALA A N 1
ATOM 607 C CA . ALA A 1 74 ? 15.994 -2.918 -13.866 1.00 89.31 74 ALA A CA 1
ATOM 608 C C . ALA A 1 74 ? 14.639 -2.420 -14.388 1.00 89.31 74 ALA A C 1
ATOM 610 O O . ALA A 1 74 ? 14.475 -1.246 -14.721 1.00 89.31 74 ALA A O 1
ATOM 611 N N . ILE A 1 75 ? 13.654 -3.313 -14.430 1.00 88.50 75 ILE A N 1
ATOM 612 C CA . ILE A 1 75 ? 12.263 -2.993 -14.757 1.00 88.50 75 ILE A CA 1
ATOM 613 C C . ILE A 1 75 ? 11.548 -2.630 -13.457 1.00 88.50 75 ILE A C 1
ATOM 615 O O . ILE A 1 75 ? 11.531 -3.432 -12.523 1.00 88.50 75 ILE A O 1
ATOM 619 N N . MET A 1 76 ? 10.948 -1.441 -13.398 1.00 88.00 76 MET A N 1
ATOM 620 C CA . MET A 1 76 ? 10.139 -1.002 -12.261 1.00 88.00 76 MET A CA 1
ATOM 621 C C . MET A 1 76 ? 8.653 -1.164 -12.580 1.00 88.00 76 MET A C 1
ATOM 623 O O . MET A 1 76 ? 8.131 -0.533 -13.496 1.00 88.00 76 MET A O 1
ATOM 627 N N . GLU A 1 77 ? 7.971 -1.993 -11.802 1.00 87.06 77 GLU A N 1
ATOM 628 C CA . GLU A 1 77 ? 6.523 -2.165 -11.859 1.00 87.06 77 GLU A CA 1
ATOM 629 C C . GLU A 1 77 ? 5.867 -1.363 -10.732 1.00 87.06 77 GLU A C 1
ATOM 631 O O . GLU A 1 77 ? 6.345 -1.357 -9.592 1.00 87.06 77 GLU A O 1
ATOM 636 N N . ILE A 1 78 ? 4.765 -0.690 -11.061 1.00 83.50 78 ILE A N 1
ATOM 637 C CA . ILE A 1 78 ? 3.960 0.087 -10.121 1.00 83.50 78 ILE A CA 1
ATOM 638 C C . ILE A 1 78 ? 2.551 -0.487 -10.138 1.00 83.50 78 ILE A C 1
ATOM 640 O O . ILE A 1 78 ? 1.859 -0.407 -11.151 1.00 83.50 78 ILE A O 1
ATOM 644 N N . TYR A 1 79 ? 2.123 -1.030 -9.005 1.00 81.00 79 TYR A N 1
ATOM 645 C CA . TYR A 1 79 ? 0.744 -1.443 -8.792 1.00 81.00 79 TYR A CA 1
ATOM 646 C C . TYR A 1 79 ? 0.049 -0.399 -7.928 1.00 81.00 79 TYR A C 1
ATOM 648 O O . TYR A 1 79 ? 0.537 -0.030 -6.858 1.00 81.00 79 TYR A O 1
ATOM 656 N N . GLN A 1 80 ? -1.097 0.075 -8.397 1.00 76.12 80 GLN A N 1
ATOM 657 C CA . GLN A 1 80 ? -2.017 0.880 -7.611 1.00 76.12 80 GLN A CA 1
ATOM 658 C C . GLN A 1 80 ? -3.099 -0.074 -7.114 1.00 76.12 80 GLN A C 1
ATOM 660 O O . GLN A 1 80 ? -3.863 -0.588 -7.924 1.00 76.12 80 GLN A O 1
ATOM 665 N N . LEU A 1 81 ? -3.118 -0.360 -5.813 1.00 70.06 81 LEU A N 1
ATOM 666 C CA . LEU A 1 81 ? -4.146 -1.218 -5.236 1.00 70.06 81 LEU A CA 1
ATOM 667 C C . LEU A 1 81 ? -5.366 -0.361 -4.904 1.00 70.06 81 LEU A C 1
ATOM 669 O O . LEU A 1 81 ? -5.260 0.615 -4.153 1.00 70.06 81 LEU A O 1
ATOM 673 N N . ASP A 1 82 ? -6.504 -0.711 -5.493 1.00 66.88 82 ASP A N 1
ATOM 674 C CA . ASP A 1 82 ? -7.805 -0.146 -5.183 1.00 66.88 82 ASP A CA 1
ATOM 675 C C . ASP A 1 82 ? -8.521 -1.031 -4.154 1.00 66.88 82 ASP A C 1
ATOM 677 O O . ASP A 1 82 ? -8.750 -2.222 -4.340 1.00 66.88 82 ASP A O 1
ATOM 681 N N . MET A 1 83 ? -8.897 -0.441 -3.022 1.00 61.94 83 MET A N 1
ATOM 682 C CA . MET A 1 83 ? -9.721 -1.150 -2.036 1.00 61.94 83 MET A CA 1
ATOM 683 C C . MET A 1 83 ? -11.211 -1.141 -2.423 1.00 61.94 83 MET A C 1
ATOM 685 O O . MET A 1 83 ? -12.002 -1.844 -1.803 1.00 61.94 83 MET A O 1
ATOM 689 N N . GLU A 1 84 ? -11.598 -0.375 -3.449 1.00 61.53 84 GLU A N 1
ATOM 690 C CA . GLU A 1 84 ? -12.983 -0.245 -3.927 1.00 61.53 84 GLU A CA 1
ATOM 691 C C . GLU A 1 84 ? -13.519 -1.520 -4.581 1.00 61.53 84 GLU A C 1
ATOM 693 O O . GLU A 1 84 ? -14.722 -1.765 -4.536 1.00 61.53 84 GLU A O 1
ATOM 698 N N . ASN A 1 85 ? -12.652 -2.356 -5.157 1.00 62.75 85 ASN A N 1
ATOM 699 C CA . ASN A 1 85 ? -13.095 -3.585 -5.807 1.00 62.75 85 ASN A CA 1
ATOM 700 C C . ASN A 1 85 ? -13.324 -4.741 -4.810 1.00 62.75 85 ASN A C 1
ATOM 702 O O . ASN A 1 85 ? -14.041 -5.699 -5.104 1.00 62.75 85 ASN A O 1
ATOM 706 N N . LEU A 1 86 ? -12.749 -4.660 -3.601 1.00 65.06 86 LEU A N 1
ATOM 707 C CA . LEU A 1 86 ? -12.848 -5.729 -2.601 1.00 65.06 86 LEU A CA 1
ATOM 708 C C . LEU A 1 86 ? -14.289 -6.065 -2.181 1.00 65.06 86 LEU A C 1
ATOM 710 O O . LEU A 1 86 ? -14.582 -7.257 -2.089 1.00 65.06 86 LEU A O 1
ATOM 714 N N . PRO A 1 87 ? -15.195 -5.099 -1.933 1.00 66.00 87 PRO A N 1
ATOM 715 C CA . PRO A 1 87 ? -16.592 -5.401 -1.630 1.00 66.00 87 PRO A CA 1
ATOM 716 C C . PRO A 1 87 ? -17.272 -6.252 -2.712 1.00 66.00 87 PRO A C 1
ATOM 718 O O . PRO A 1 87 ? -17.916 -7.246 -2.384 1.00 66.00 87 PRO A O 1
ATOM 721 N N . TYR A 1 88 ? -17.058 -5.940 -3.994 1.00 71.19 88 TYR A N 1
ATOM 722 C CA . TYR A 1 88 ? -17.645 -6.687 -5.112 1.00 71.19 88 TYR A CA 1
ATOM 723 C C . TYR A 1 88 ? -17.039 -8.088 -5.257 1.00 71.19 88 TYR A C 1
ATOM 725 O O . TYR A 1 88 ? -17.760 -9.061 -5.486 1.00 71.19 88 TYR A O 1
ATOM 733 N N . VAL A 1 89 ? -15.725 -8.223 -5.047 1.00 72.19 89 VAL A N 1
ATOM 734 C CA . VAL A 1 89 ? -15.058 -9.535 -4.985 1.00 72.19 89 VAL A CA 1
ATOM 735 C C . VAL A 1 89 ? -15.625 -10.369 -3.831 1.00 72.19 89 VAL A C 1
ATOM 737 O O . VAL A 1 89 ? -15.908 -11.551 -4.007 1.00 72.19 89 VAL A O 1
ATOM 740 N N . GLN A 1 90 ? -15.860 -9.766 -2.663 1.00 69.12 90 GLN A N 1
ATOM 741 C CA . GLN A 1 90 ? -16.445 -10.452 -1.508 1.00 69.12 90 GLN A CA 1
ATOM 742 C C . GLN A 1 90 ? -17.898 -10.880 -1.743 1.00 69.12 90 GLN A C 1
ATOM 744 O O . GLN A 1 90 ? -18.280 -11.967 -1.315 1.00 69.12 90 GLN A O 1
ATOM 749 N N . GLU A 1 91 ? -18.717 -10.062 -2.405 1.00 74.44 91 GLU A N 1
ATOM 750 C CA . GLU A 1 91 ? -20.080 -10.446 -2.798 1.00 74.44 91 GLU A CA 1
ATOM 751 C C . GLU A 1 91 ? -20.078 -11.602 -3.804 1.00 74.44 91 GLU A C 1
ATOM 753 O O . GLU A 1 91 ? -20.821 -12.572 -3.629 1.00 74.44 91 GLU A O 1
ATOM 758 N N . GLY A 1 92 ? -19.188 -11.559 -4.800 1.00 75.62 92 GLY A N 1
ATOM 759 C CA . GLY A 1 92 ? -18.983 -12.663 -5.737 1.00 75.62 92 GLY A CA 1
ATOM 760 C C . GLY A 1 92 ? -18.559 -13.954 -5.032 1.00 75.62 92 GLY A C 1
ATOM 761 O O . GLY A 1 92 ? -19.115 -15.016 -5.292 1.00 75.62 92 GLY A O 1
ATOM 762 N N . LEU A 1 93 ? -17.641 -13.867 -4.066 1.00 77.50 93 LEU A N 1
ATOM 763 C CA . LEU A 1 93 ? -17.203 -15.024 -3.281 1.00 77.50 93 LEU A CA 1
ATOM 764 C C . LEU A 1 93 ? -18.315 -15.595 -2.387 1.00 77.50 93 LEU A C 1
ATOM 766 O O . LEU A 1 93 ? -18.443 -16.812 -2.298 1.00 77.50 93 LEU A O 1
ATOM 770 N N . LYS A 1 94 ? -19.152 -14.748 -1.769 1.00 77.50 94 LYS A N 1
ATOM 771 C CA . LYS A 1 94 ? -20.295 -15.182 -0.935 1.00 77.50 94 LYS A CA 1
ATOM 772 C C . LYS A 1 94 ? -21.415 -15.841 -1.739 1.00 77.50 94 LYS A C 1
ATOM 774 O O . LYS A 1 94 ? -22.168 -16.638 -1.188 1.00 77.50 94 LYS A O 1
ATOM 779 N N . THR A 1 95 ? -21.560 -15.470 -3.009 1.00 76.31 95 THR A N 1
ATOM 780 C CA . THR A 1 95 ? -22.595 -16.001 -3.911 1.00 76.31 95 THR A CA 1
ATOM 781 C C . THR A 1 95 ? -22.090 -17.144 -4.793 1.00 76.31 95 THR A C 1
ATOM 783 O O . THR A 1 95 ? -22.888 -17.797 -5.467 1.00 76.31 95 THR A O 1
ATOM 786 N N . SER A 1 96 ? -20.783 -17.423 -4.776 1.00 74.62 96 SER A N 1
ATOM 787 C CA . SER A 1 96 ? -20.170 -18.488 -5.563 1.00 74.62 96 SER A CA 1
ATOM 788 C C . SER A 1 96 ? -20.660 -19.868 -5.119 1.00 74.62 96 SER A C 1
ATOM 790 O O . SER A 1 96 ? -20.408 -20.304 -4.000 1.00 74.62 96 SER A O 1
ATOM 792 N N . GLY A 1 97 ? -21.306 -20.609 -6.023 1.00 73.38 97 GLY A N 1
ATOM 793 C CA . GLY A 1 97 ? -21.888 -21.926 -5.724 1.00 73.38 97 GLY A CA 1
ATOM 794 C C . GLY A 1 97 ? -20.880 -23.030 -5.378 1.00 73.38 97 GLY A C 1
ATOM 795 O O . GLY A 1 97 ? -21.290 -24.112 -4.966 1.00 73.38 97 GLY A O 1
ATOM 796 N N . ASN A 1 98 ? -19.577 -22.783 -5.547 1.00 76.88 98 ASN A N 1
ATOM 797 C CA . ASN A 1 98 ? -18.518 -23.731 -5.203 1.00 76.88 98 ASN A CA 1
ATOM 798 C C . ASN A 1 98 ? -17.828 -23.429 -3.860 1.00 76.88 98 ASN A C 1
ATOM 800 O O . ASN A 1 98 ? -17.068 -24.278 -3.410 1.00 76.88 98 ASN A O 1
ATOM 804 N N . ASN A 1 99 ? -18.077 -22.270 -3.229 1.00 74.56 99 ASN A N 1
ATOM 805 C CA . ASN A 1 99 ? -17.428 -21.816 -1.988 1.00 74.56 99 ASN A CA 1
ATOM 806 C C . ASN A 1 99 ? -15.884 -21.919 -1.981 1.00 74.56 99 ASN A C 1
ATOM 808 O O . ASN A 1 99 ? -15.277 -22.072 -0.921 1.00 74.56 99 ASN A O 1
ATOM 812 N N . LEU A 1 100 ? -15.237 -21.846 -3.150 1.00 75.31 100 LEU A N 1
ATOM 813 C CA . LEU A 1 100 ? -13.786 -21.977 -3.296 1.00 75.31 100 LEU A CA 1
ATOM 814 C C . LEU A 1 100 ? -13.191 -20.737 -3.967 1.00 75.31 100 LEU A C 1
ATOM 816 O O . LEU A 1 100 ? -13.739 -20.220 -4.940 1.00 75.31 100 LEU A O 1
ATOM 820 N N . VAL A 1 101 ? -12.028 -20.303 -3.480 1.00 73.12 101 VAL A N 1
ATOM 821 C CA . VAL A 1 101 ? -11.196 -19.284 -4.134 1.00 73.12 101 VAL A CA 1
ATOM 822 C C . VAL A 1 101 ? -10.214 -19.998 -5.061 1.00 73.12 101 VAL A C 1
ATOM 824 O O . VAL A 1 101 ? -9.425 -20.826 -4.610 1.00 73.12 101 VAL A O 1
ATOM 827 N N . GLN A 1 102 ? -10.268 -19.698 -6.360 1.00 69.56 102 GLN A N 1
ATOM 828 C CA . GLN A 1 102 ? -9.306 -20.205 -7.338 1.00 69.56 102 GLN A CA 1
ATOM 829 C C . GLN A 1 102 ? -8.279 -19.127 -7.657 1.00 69.56 102 GLN A C 1
ATOM 831 O O . GLN A 1 102 ? -8.633 -18.017 -8.045 1.00 69.56 102 GLN A O 1
ATOM 836 N N . PHE A 1 103 ? -7.010 -19.476 -7.514 1.00 66.75 103 PHE A N 1
ATOM 837 C CA . PHE A 1 103 ? -5.899 -18.584 -7.802 1.00 66.75 103 PHE A CA 1
ATOM 838 C C . PHE A 1 103 ? -5.300 -18.896 -9.175 1.00 66.75 103 PHE A C 1
ATOM 840 O O . PHE A 1 103 ? -5.318 -20.040 -9.637 1.00 66.75 103 PHE A O 1
ATOM 847 N N . ALA A 1 104 ? -4.743 -17.881 -9.829 1.00 59.34 104 ALA A N 1
ATOM 848 C CA . ALA A 1 104 ? -4.088 -18.028 -11.118 1.00 59.34 104 ALA A CA 1
ATOM 849 C C . ALA A 1 104 ? -2.665 -18.594 -10.970 1.00 59.34 104 ALA A C 1
ATOM 851 O O . ALA A 1 104 ? -1.860 -18.120 -10.170 1.00 59.34 104 ALA A O 1
ATOM 852 N N . ASN A 1 105 ? -2.306 -19.543 -11.842 1.00 60.25 105 ASN A N 1
ATOM 853 C CA . ASN A 1 105 ? -1.033 -20.277 -11.777 1.00 60.25 105 ASN A CA 1
ATOM 854 C C . ASN A 1 105 ? 0.237 -19.406 -11.856 1.00 60.25 105 ASN A C 1
ATOM 856 O O . ASN A 1 105 ? 1.293 -19.841 -11.407 1.00 60.25 105 ASN A O 1
ATOM 860 N N . TYR A 1 106 ? 0.178 -18.214 -12.465 1.00 46.00 106 TYR A N 1
ATOM 861 C CA . TYR A 1 106 ? 1.376 -17.402 -12.729 1.00 46.00 106 TYR A CA 1
ATOM 862 C C . TYR A 1 106 ? 1.511 -16.164 -11.832 1.00 46.00 106 TYR A C 1
ATOM 864 O O . TYR A 1 106 ? 2.627 -15.800 -11.470 1.00 46.00 106 TYR A O 1
ATOM 872 N N . GLN A 1 107 ? 0.405 -15.503 -11.478 1.00 45.22 107 GLN A N 1
ATOM 873 C CA . GLN A 1 107 ? 0.452 -14.209 -10.780 1.00 45.22 107 GLN A CA 1
ATOM 874 C C . GLN A 1 107 ? 0.205 -14.307 -9.266 1.00 45.22 107 GLN A C 1
ATOM 876 O O . GLN A 1 107 ? 0.620 -13.404 -8.545 1.00 45.22 107 GLN A O 1
ATOM 881 N N . ASP A 1 108 ? -0.323 -15.432 -8.768 1.00 63.00 108 ASP A N 1
ATOM 882 C CA . ASP A 1 108 ? -0.742 -15.567 -7.362 1.00 63.00 108 ASP A CA 1
ATOM 883 C C . ASP A 1 108 ? 0.181 -16.450 -6.505 1.00 63.00 108 ASP A C 1
ATOM 885 O O . ASP A 1 108 ? -0.139 -16.779 -5.363 1.00 63.00 108 ASP A O 1
ATOM 889 N N . MET A 1 109 ? 1.367 -16.812 -7.006 1.00 59.19 109 MET A N 1
ATOM 890 C CA . MET A 1 109 ? 2.297 -17.722 -6.314 1.00 59.19 109 MET A CA 1
ATOM 891 C C . MET A 1 109 ? 2.728 -17.218 -4.922 1.00 59.19 109 MET A C 1
ATOM 893 O O . MET A 1 109 ? 2.928 -18.007 -4.001 1.00 59.19 109 MET A O 1
ATOM 897 N N . HIS A 1 110 ? 2.840 -15.901 -4.742 1.00 62.47 110 HIS A N 1
ATOM 898 C CA . HIS A 1 110 ? 3.171 -15.313 -3.440 1.00 62.47 110 HIS A CA 1
ATOM 899 C C . HIS A 1 110 ? 1.991 -15.350 -2.460 1.00 62.47 110 HIS A C 1
ATOM 901 O O . HIS A 1 110 ? 2.197 -15.547 -1.264 1.00 62.47 110 HIS A O 1
ATOM 907 N N . ILE A 1 111 ? 0.763 -15.208 -2.965 1.00 59.56 111 ILE A N 1
ATOM 908 C CA . ILE A 1 111 ? -0.460 -15.314 -2.162 1.00 59.56 111 ILE A CA 1
ATOM 909 C C . ILE A 1 111 ? -0.653 -16.770 -1.723 1.00 59.56 111 ILE A C 1
ATOM 911 O O . ILE A 1 111 ? -0.909 -17.021 -0.551 1.00 59.56 111 ILE A O 1
ATOM 915 N N . HIS A 1 112 ? -0.397 -17.728 -2.619 1.00 67.94 112 HIS A N 1
ATOM 916 C CA . HIS A 1 112 ? -0.315 -19.158 -2.304 1.00 67.94 112 HIS A CA 1
ATOM 917 C C . HIS A 1 112 ? 0.664 -19.466 -1.173 1.00 67.94 112 HIS A C 1
ATOM 919 O O . HIS A 1 112 ? 0.329 -20.162 -0.220 1.00 67.94 112 HIS A O 1
ATOM 925 N N . GLN A 1 113 ? 1.888 -18.944 -1.268 1.00 68.44 113 GLN A N 1
ATOM 926 C CA . GLN A 1 113 ? 2.896 -19.176 -0.241 1.00 68.44 113 GLN A CA 1
ATOM 927 C C . GLN A 1 113 ? 2.457 -18.614 1.115 1.00 68.44 113 GLN A C 1
ATOM 929 O O . GLN A 1 113 ? 2.687 -19.242 2.146 1.00 68.44 113 GLN A O 1
ATOM 934 N N . HIS A 1 114 ? 1.823 -17.443 1.122 1.00 65.81 114 HIS A N 1
ATOM 935 C CA . HIS A 1 114 ? 1.318 -16.828 2.342 1.00 65.81 114 HIS A CA 1
ATOM 936 C C . HIS A 1 114 ? 0.170 -17.635 2.967 1.00 65.81 114 HIS A C 1
ATOM 938 O O . HIS A 1 114 ? 0.168 -17.838 4.179 1.00 65.81 114 HIS A O 1
ATOM 944 N N . ASP A 1 115 ? -0.749 -18.152 2.149 1.00 68.75 115 ASP A N 1
ATOM 945 C CA . ASP A 1 115 ? -1.856 -19.009 2.588 1.00 68.75 115 ASP A CA 1
ATOM 946 C C . ASP A 1 115 ? -1.350 -20.314 3.225 1.00 68.75 115 ASP A C 1
ATOM 948 O O . ASP A 1 115 ? -1.714 -20.642 4.352 1.00 68.75 115 ASP A O 1
ATOM 952 N N . ILE A 1 116 ? -0.386 -20.981 2.579 1.00 76.19 116 ILE A N 1
ATOM 953 C CA . ILE A 1 116 ? 0.284 -22.175 3.123 1.00 76.19 116 ILE A CA 1
ATOM 954 C C . ILE A 1 116 ? 0.937 -21.871 4.475 1.00 76.19 116 ILE A C 1
ATOM 956 O O . ILE A 1 116 ? 0.851 -22.665 5.413 1.00 76.19 116 ILE A O 1
ATOM 960 N N . MET A 1 117 ? 1.607 -20.722 4.585 1.00 68.62 117 MET A N 1
ATOM 961 C CA . MET A 1 117 ? 2.256 -20.318 5.828 1.00 68.62 117 MET A CA 1
ATOM 962 C C . MET A 1 117 ? 1.233 -20.053 6.932 1.00 68.62 117 MET A C 1
ATOM 964 O O . MET A 1 117 ? 1.457 -20.490 8.056 1.00 68.62 117 MET A O 1
ATOM 968 N N . ILE A 1 118 ? 0.122 -19.375 6.641 1.00 73.50 118 ILE A N 1
ATOM 969 C CA . ILE A 1 118 ? -0.951 -19.142 7.616 1.00 73.50 118 ILE A CA 1
ATOM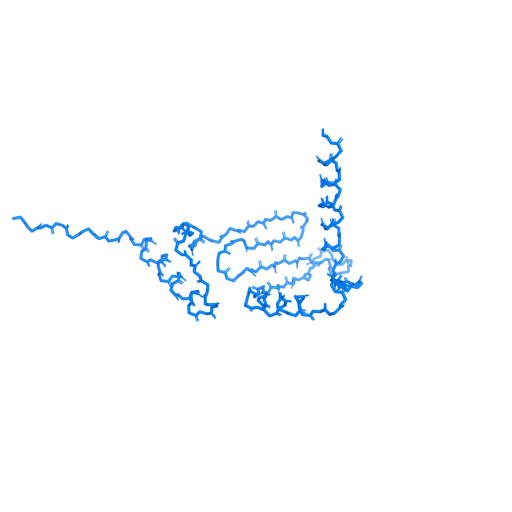 970 C C . ILE A 1 118 ? -1.560 -20.467 8.069 1.00 73.50 118 ILE A C 1
ATOM 972 O O . ILE A 1 118 ? -1.650 -20.695 9.274 1.00 73.50 118 ILE A O 1
ATOM 976 N N . GLN A 1 119 ? -1.916 -21.350 7.132 1.00 78.19 119 GLN A N 1
ATOM 977 C CA . GLN A 1 119 ? -2.504 -22.648 7.454 1.00 78.19 119 GLN A CA 1
ATOM 978 C C . GLN A 1 119 ? -1.586 -23.455 8.374 1.00 78.19 119 GLN A C 1
ATOM 980 O O . GLN A 1 119 ? -2.041 -23.987 9.381 1.00 78.19 119 GLN A O 1
ATOM 985 N N . ARG A 1 120 ? -0.273 -23.439 8.110 1.00 73.50 120 ARG A N 1
ATOM 986 C CA . ARG A 1 120 ? 0.711 -24.098 8.973 1.00 73.50 120 ARG A CA 1
ATOM 987 C C . ARG A 1 120 ? 0.687 -23.571 10.411 1.00 73.50 120 ARG A C 1
ATOM 989 O O . ARG A 1 120 ? 0.701 -24.368 11.338 1.00 73.50 120 ARG A O 1
ATOM 996 N N . HIS A 1 121 ? 0.630 -22.252 10.608 1.00 76.44 121 HIS A N 1
ATOM 997 C CA . HIS A 1 121 ? 0.569 -21.675 11.959 1.00 76.44 121 HIS A CA 1
ATOM 998 C C . HIS A 1 121 ? -0.762 -21.974 12.662 1.00 76.44 121 HIS A C 1
ATOM 1000 O O . HIS A 1 121 ? -0.783 -22.134 13.880 1.00 76.44 121 HIS A O 1
ATOM 1006 N N . ILE A 1 122 ? -1.867 -22.046 11.913 1.00 80.31 122 ILE A N 1
ATOM 1007 C CA . ILE A 1 122 ? -3.174 -22.441 12.450 1.00 80.31 122 ILE A CA 1
ATOM 1008 C C . ILE A 1 122 ? -3.118 -23.894 12.928 1.00 80.31 122 ILE A C 1
ATOM 1010 O O . ILE A 1 122 ? -3.503 -24.173 14.060 1.00 80.31 122 ILE A O 1
ATOM 1014 N N . ASP A 1 123 ? -2.592 -24.798 12.105 1.00 84.00 123 ASP A N 1
ATOM 1015 C CA . ASP A 1 123 ? -2.487 -26.220 12.434 1.00 84.00 123 ASP A CA 1
ATOM 1016 C C . ASP A 1 123 ? -1.550 -26.455 13.633 1.00 84.00 123 ASP A C 1
ATOM 1018 O O . ASP A 1 123 ? -1.883 -27.217 14.540 1.00 84.00 123 ASP A O 1
ATOM 1022 N N . GLU A 1 124 ? -0.409 -25.757 13.681 1.00 80.75 124 GLU A N 1
ATOM 1023 C CA . GLU A 1 124 ? 0.530 -25.788 14.812 1.00 80.75 124 GLU A CA 1
ATOM 1024 C C . GLU A 1 124 ? -0.110 -25.260 16.108 1.00 80.75 124 GLU A C 1
ATOM 1026 O O . GLU A 1 124 ? 0.083 -25.851 17.169 1.00 80.75 124 GLU A O 1
ATOM 1031 N N . GLY A 1 125 ? -0.898 -24.182 16.031 1.00 74.50 125 GLY A N 1
ATOM 1032 C CA . GLY A 1 125 ? -1.593 -23.601 17.184 1.00 74.50 125 GLY A CA 1
ATOM 1033 C C . GLY A 1 125 ? -2.821 -24.390 17.653 1.00 74.50 125 GLY A C 1
ATOM 1034 O O . GLY A 1 125 ? -3.207 -24.276 18.811 1.00 74.50 125 GLY A O 1
ATOM 1035 N N . LEU A 1 126 ? -3.439 -25.196 16.784 1.00 64.75 126 LEU A N 1
ATOM 1036 C CA . LEU A 1 126 ? -4.529 -26.115 17.145 1.00 64.75 126 LEU A CA 1
ATOM 1037 C C . LEU A 1 126 ? -4.019 -27.455 17.702 1.00 64.75 126 LEU A C 1
ATOM 1039 O O . LEU A 1 126 ? -4.796 -28.206 18.292 1.00 64.75 126 LEU A O 1
ATOM 1043 N N . ALA A 1 127 ? -2.735 -27.763 17.504 1.00 63.38 127 ALA A N 1
ATOM 1044 C CA . ALA A 1 127 ? -2.076 -28.950 18.044 1.00 63.38 127 ALA A CA 1
ATOM 1045 C C . ALA A 1 127 ? -1.480 -28.742 19.455 1.00 63.38 127 ALA A C 1
ATOM 1047 O O . ALA A 1 127 ? -1.030 -29.720 20.059 1.00 63.38 127 ALA A O 1
ATOM 1048 N N . SER A 1 128 ? -1.464 -27.503 19.969 1.00 54.72 128 SER A N 1
ATOM 1049 C CA . SER A 1 128 ? -1.004 -27.117 21.318 1.00 54.72 128 SER A CA 1
ATOM 1050 C C . SER A 1 128 ? -2.154 -26.917 22.298 1.00 54.72 128 SER A C 1
ATOM 1052 O O . SER A 1 128 ? -2.014 -27.356 23.460 1.00 54.72 128 SER A O 1
#

Foldseek 3Di:
DDDPDPDPPPLVVVLVVLQVVLCVVQVDHDPPPDSCQSPDWDWDDDPDFWIWTHGPPFIKIWGWADPPPDPPDTDIDIDGDDPNCVVVVVVCCVPDPVNDDDDDPPPCVVVVVVVVVVVVVVVVVVVD

Secondary structure (DSSP, 8-state):
---------HHHHHHHHHHHHHHHHH----TTS-HHHHH--EEEEETTTEEEEESSS--EEEEEEEETTEEEEEEEEEEE--STTHHHHHHHHHH-TT--PPPPTTT-HHHHHHHHHHHHHHHHHH--

Radius of gyration: 21.06 Å; chains: 1; bounding box: 46×68×46 Å

pLDDT: mean 73.43, std 11.89, range [35.47, 92.81]

Sequence (128 aa):
MPSLAFVRPTRRYIAQTVRDNLRAHNGHDYEKYSDAEMLGSILYNLFLNFSVWGGMTPTRVYRWRPNGRDVDSAIMEIYQLDMENLPYVQEGLKTSGNNLVQFANYQDMHIHQHDIMIQRHIDEGLAS